Protein AF-A0A0F9KMV7-F1 (afdb_monomer)

Secondary structure (DSSP, 8-state):
---HHHHHHHHHHHHHHHS---PPPP-----SSGGGT--GGGHHHHHHHHHHH--PPPTTS----S-PPP---PPP-----SS-----PPP----------

Structure (mmCIF, N/CA/C/O backbone):
data_AF-A0A0F9KMV7-F1
#
_entry.id   AF-A0A0F9KMV7-F1
#
loop_
_atom_site.group_PDB
_atom_site.id
_atom_site.type_symbol
_atom_site.label_atom_id
_atom_site.label_alt_id
_atom_site.label_comp_id
_atom_site.label_asym_id
_atom_site.label_entity_id
_atom_site.label_seq_id
_atom_site.pdbx_PDB_ins_code
_atom_site.Cartn_x
_atom_site.Cartn_y
_atom_site.Cartn_z
_atom_site.occupancy
_atom_site.B_iso_or_equiv
_atom_site.auth_seq_id
_atom_site.auth_comp_id
_atom_site.auth_asym_id
_atom_site.auth_atom_id
_atom_site.pdbx_PDB_model_num
ATOM 1 N N . MET A 1 1 ? 52.575 -0.562 -34.159 1.00 57.59 1 MET A N 1
ATOM 2 C CA . MET A 1 1 ? 52.480 0.267 -32.935 1.00 57.59 1 MET A CA 1
ATOM 3 C C . MET A 1 1 ? 51.111 0.937 -32.919 1.00 57.59 1 MET A C 1
ATOM 5 O O . MET A 1 1 ? 50.896 1.899 -33.649 1.00 57.59 1 MET A O 1
ATOM 9 N N . PHE A 1 2 ? 50.143 0.383 -32.187 1.00 58.94 2 PHE A N 1
ATOM 10 C CA . PHE A 1 2 ? 48.825 1.010 -32.058 1.00 58.94 2 PHE A CA 1
ATOM 11 C C . PHE A 1 2 ? 48.947 2.210 -31.110 1.00 58.94 2 PHE A C 1
ATOM 13 O O . PHE A 1 2 ? 49.395 2.069 -29.979 1.00 58.94 2 PHE A O 1
ATOM 20 N N . SER A 1 3 ? 48.631 3.410 -31.601 1.00 71.56 3 SER A N 1
ATOM 21 C CA . SER A 1 3 ? 48.737 4.645 -30.817 1.00 71.56 3 SER A CA 1
ATOM 22 C C . SER A 1 3 ? 47.696 4.649 -29.694 1.00 71.56 3 SER A C 1
ATOM 24 O O . SER A 1 3 ? 46.526 4.362 -29.950 1.00 71.56 3 SER A O 1
ATOM 26 N N . ALA A 1 4 ? 48.095 5.022 -28.473 1.00 69.81 4 ALA A N 1
ATOM 27 C CA . ALA A 1 4 ? 47.230 5.072 -27.286 1.00 69.81 4 ALA A CA 1
ATOM 28 C C . ALA A 1 4 ? 45.937 5.886 -27.502 1.00 69.81 4 ALA A C 1
ATOM 30 O O . ALA A 1 4 ? 44.892 5.567 -26.942 1.00 69.81 4 ALA A O 1
ATOM 31 N N . ARG A 1 5 ? 45.972 6.882 -28.399 1.00 75.00 5 ARG A N 1
ATOM 32 C CA . ARG A 1 5 ? 44.803 7.689 -28.789 1.00 75.00 5 ARG A CA 1
ATOM 33 C C . ARG A 1 5 ? 43.722 6.881 -29.518 1.00 75.00 5 ARG A C 1
ATOM 35 O O . ARG A 1 5 ? 42.541 7.155 -29.350 1.00 75.00 5 ARG A O 1
ATOM 42 N N . ARG A 1 6 ? 44.117 5.873 -30.304 1.00 74.94 6 ARG A N 1
ATOM 43 C CA . ARG A 1 6 ? 43.185 4.971 -31.005 1.00 74.94 6 ARG A CA 1
ATOM 44 C C . ARG A 1 6 ? 42.563 3.956 -30.046 1.00 74.94 6 ARG A C 1
ATOM 46 O O . ARG A 1 6 ? 41.389 3.640 -30.185 1.00 74.94 6 ARG A O 1
ATOM 53 N N . PHE A 1 7 ? 43.328 3.503 -29.052 1.00 75.75 7 PHE A N 1
ATOM 54 C CA . PHE A 1 7 ? 42.827 2.617 -27.999 1.00 75.75 7 PHE A CA 1
ATOM 55 C C . PHE A 1 7 ? 41.808 3.316 -27.096 1.00 75.75 7 PHE A C 1
ATOM 57 O O . PHE A 1 7 ? 40.751 2.754 -26.831 1.00 75.75 7 PHE A O 1
ATOM 64 N N . LEU A 1 8 ? 42.077 4.562 -26.693 1.00 82.50 8 LEU A N 1
ATOM 65 C CA . LEU A 1 8 ? 41.141 5.335 -25.875 1.00 82.50 8 LEU A CA 1
ATOM 66 C C . LEU A 1 8 ? 39.809 5.577 -26.604 1.00 82.50 8 LEU A C 1
ATOM 68 O O . LEU A 1 8 ? 38.753 5.376 -26.016 1.00 82.50 8 LEU A O 1
ATOM 72 N N . GLY A 1 9 ? 39.854 5.914 -27.899 1.00 83.31 9 GLY A N 1
ATOM 73 C CA . GLY A 1 9 ? 38.643 6.100 -28.707 1.00 83.31 9 GLY A CA 1
ATOM 74 C C . GLY A 1 9 ? 37.781 4.836 -28.826 1.00 83.31 9 GLY A C 1
ATOM 75 O O . GLY A 1 9 ? 36.558 4.921 -28.742 1.00 83.31 9 GLY A O 1
ATOM 76 N N . LEU A 1 10 ? 38.406 3.660 -28.958 1.00 84.44 10 LEU A N 1
ATOM 77 C CA . LEU A 1 10 ? 37.687 2.380 -28.999 1.00 84.44 10 LEU A CA 1
ATOM 78 C C . LEU A 1 10 ? 37.042 2.033 -27.652 1.00 84.44 10 LEU A C 1
ATOM 80 O O . LEU A 1 10 ? 35.913 1.549 -27.630 1.00 84.44 10 LEU A O 1
ATOM 84 N N . ILE A 1 11 ? 37.717 2.324 -26.538 1.00 86.44 11 ILE A N 1
ATOM 85 C CA . ILE A 1 11 ? 37.171 2.101 -25.192 1.00 86.44 11 ILE A CA 1
ATOM 86 C C . ILE A 1 11 ? 35.959 3.009 -24.947 1.00 86.44 11 ILE A C 1
ATOM 88 O O . ILE A 1 11 ? 34.928 2.539 -24.472 1.00 86.44 11 ILE A O 1
ATOM 92 N N . THR A 1 12 ? 36.032 4.289 -25.323 1.00 84.19 12 THR A N 1
ATOM 93 C CA . THR A 1 12 ? 34.899 5.216 -25.179 1.00 84.19 12 THR A CA 1
ATOM 94 C C . THR A 1 12 ? 33.704 4.805 -26.042 1.00 84.19 12 THR A C 1
ATOM 96 O O . THR A 1 12 ? 32.570 4.854 -25.570 1.00 84.19 12 THR A O 1
ATOM 99 N N . ALA A 1 13 ? 33.938 4.350 -27.277 1.00 82.00 13 ALA A N 1
ATOM 100 C CA . ALA A 1 13 ? 32.873 3.869 -28.158 1.00 82.00 13 ALA A CA 1
ATOM 101 C C . ALA A 1 13 ? 32.205 2.584 -27.630 1.00 82.00 13 ALA A C 1
ATOM 103 O O . ALA A 1 13 ? 30.980 2.460 -27.690 1.00 82.00 13 ALA A O 1
ATOM 104 N N . ALA A 1 14 ? 32.991 1.660 -27.067 1.00 84.19 14 ALA A N 1
ATOM 105 C CA . ALA A 1 14 ? 32.480 0.447 -26.429 1.00 84.19 14 ALA A CA 1
ATOM 106 C C . ALA A 1 14 ? 31.650 0.760 -25.170 1.00 84.19 14 ALA A C 1
ATOM 108 O O . ALA A 1 14 ? 30.597 0.166 -24.952 1.00 84.19 14 ALA A O 1
ATOM 109 N N . LEU A 1 15 ? 32.076 1.740 -24.368 1.00 83.19 15 LEU A N 1
ATOM 110 C CA . LEU A 1 15 ? 31.329 2.174 -23.186 1.00 83.19 15 LEU A CA 1
ATOM 111 C C . LEU A 1 15 ? 29.998 2.843 -23.563 1.00 83.19 15 LEU A C 1
ATOM 113 O O . LEU A 1 15 ? 28.975 2.534 -22.956 1.00 83.19 15 LEU A O 1
ATOM 117 N N . LEU A 1 16 ? 29.973 3.685 -24.603 1.00 80.06 16 LEU A N 1
ATOM 118 C CA . LEU A 1 16 ? 28.739 4.332 -25.074 1.00 80.06 16 LEU A CA 1
ATOM 119 C C . LEU A 1 16 ? 27.714 3.340 -25.640 1.00 80.06 16 LEU A C 1
ATOM 121 O O . LEU A 1 16 ? 26.517 3.552 -25.484 1.00 80.06 16 LEU A O 1
ATOM 125 N N . THR A 1 17 ? 28.168 2.258 -26.273 1.00 77.75 17 THR A N 1
ATOM 126 C CA . THR A 1 17 ? 27.281 1.202 -26.797 1.00 77.75 17 THR A CA 1
ATOM 127 C C . THR A 1 17 ? 26.829 0.207 -25.727 1.00 77.75 17 THR A C 1
ATOM 129 O O . THR A 1 17 ? 25.826 -0.472 -25.922 1.00 77.75 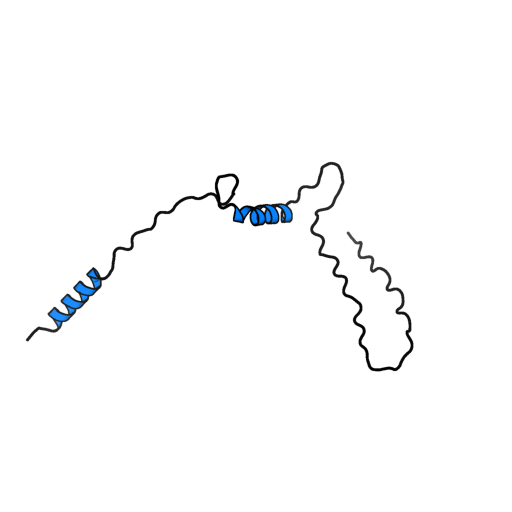17 THR A O 1
ATOM 132 N N . SER A 1 18 ? 27.517 0.146 -24.581 1.00 75.81 18 SER A N 1
ATOM 133 C CA . SER A 1 18 ? 27.116 -0.675 -23.428 1.00 75.81 18 SER A CA 1
ATOM 134 C C . SER A 1 18 ? 26.025 -0.046 -22.554 1.00 75.81 18 SER A C 1
ATOM 136 O O . SER A 1 18 ? 25.434 -0.733 -21.721 1.00 75.81 18 SER A O 1
ATOM 138 N N . ALA A 1 19 ? 25.724 1.242 -22.749 1.00 69.56 19 ALA A N 1
ATOM 139 C CA . ALA A 1 19 ? 24.585 1.897 -22.120 1.00 69.56 19 ALA A CA 1
ATOM 140 C C . ALA A 1 19 ? 23.292 1.399 -22.787 1.00 69.56 19 ALA A C 1
ATOM 142 O O . ALA A 1 19 ? 22.812 1.974 -23.763 1.00 69.56 19 ALA A O 1
ATOM 143 N N . GLY A 1 20 ? 22.768 0.271 -22.300 1.00 72.88 20 GLY A N 1
ATOM 144 C CA . GLY A 1 20 ? 21.503 -0.297 -22.759 1.00 72.88 20 GLY A CA 1
ATOM 145 C C . GLY A 1 20 ? 20.364 0.722 -22.677 1.00 72.88 20 GLY A C 1
ATOM 146 O O . GLY A 1 20 ? 20.349 1.586 -21.800 1.00 72.88 20 GLY A O 1
ATOM 147 N N . ALA A 1 21 ? 19.412 0.628 -23.606 1.00 74.06 21 ALA A N 1
ATOM 148 C CA . ALA A 1 21 ? 18.253 1.509 -23.628 1.00 74.06 21 ALA A CA 1
ATOM 149 C C . ALA A 1 21 ? 17.473 1.373 -22.312 1.00 74.06 21 ALA A C 1
ATOM 151 O O . ALA A 1 21 ? 16.936 0.309 -22.008 1.00 74.06 21 ALA A O 1
ATOM 152 N N . ALA A 1 22 ? 17.405 2.454 -21.534 1.00 76.38 22 ALA A N 1
ATOM 153 C CA . ALA A 1 22 ? 16.497 2.545 -20.401 1.00 76.38 22 ALA A CA 1
ATOM 154 C C . ALA A 1 22 ? 15.069 2.644 -20.952 1.00 76.38 22 ALA A C 1
ATOM 156 O O . ALA A 1 22 ? 14.596 3.722 -21.311 1.00 76.38 22 ALA A O 1
ATOM 157 N N . THR A 1 23 ? 14.404 1.501 -21.095 1.00 82.19 23 THR A N 1
ATOM 158 C CA . THR A 1 23 ? 13.000 1.446 -21.499 1.00 82.19 23 THR A CA 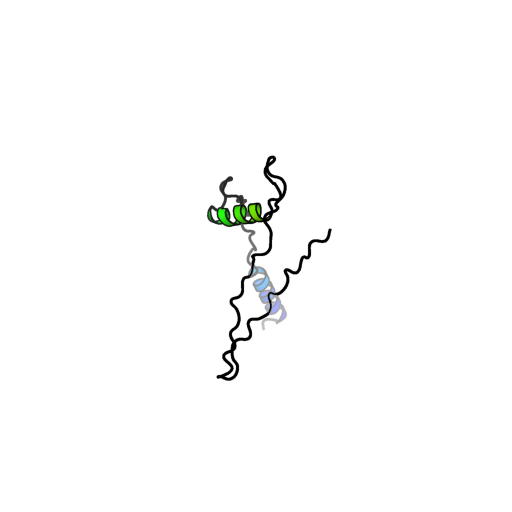1
ATOM 159 C C . THR A 1 23 ? 12.130 1.769 -20.293 1.00 82.19 23 THR A C 1
ATOM 161 O O . THR A 1 23 ? 12.258 1.126 -19.250 1.00 82.19 23 THR A O 1
ATOM 164 N N . ALA A 1 24 ? 11.239 2.748 -20.421 1.00 83.44 24 ALA A N 1
ATOM 165 C CA . ALA A 1 24 ? 10.207 2.974 -19.419 1.00 83.44 24 ALA A CA 1
ATOM 166 C C . ALA A 1 24 ? 9.261 1.763 -19.379 1.00 83.44 24 ALA A C 1
ATOM 168 O O . ALA A 1 24 ? 8.863 1.262 -20.429 1.00 83.44 24 ALA A O 1
ATOM 169 N N . GLY A 1 25 ? 8.934 1.282 -18.180 1.00 87.38 25 GLY A N 1
ATOM 170 C CA . GLY A 1 25 ? 7.863 0.302 -18.004 1.00 87.38 25 GLY A CA 1
ATOM 171 C C . GLY A 1 25 ? 6.490 0.958 -18.143 1.00 87.38 25 GLY A C 1
ATOM 172 O O . GLY A 1 25 ? 6.357 2.171 -17.965 1.00 87.38 25 GLY A O 1
ATOM 173 N N . ASP A 1 26 ? 5.469 0.154 -18.431 1.00 91.94 26 ASP A N 1
ATOM 174 C CA . ASP A 1 26 ? 4.097 0.646 -18.527 1.00 91.94 26 ASP A CA 1
ATOM 175 C C . ASP A 1 26 ? 3.574 1.067 -17.151 1.00 91.94 26 ASP A C 1
ATOM 177 O O . ASP A 1 26 ? 3.610 0.303 -16.182 1.00 91.94 26 ASP A O 1
ATOM 181 N N . LEU A 1 27 ? 3.040 2.286 -17.068 1.00 92.38 27 LEU A N 1
ATOM 182 C CA . LEU A 1 27 ? 2.288 2.722 -15.901 1.00 92.38 27 LEU A CA 1
ATOM 183 C C . LEU A 1 27 ? 0.833 2.273 -16.052 1.00 92.38 27 LEU A C 1
ATOM 185 O O . LEU A 1 27 ? 0.037 2.916 -16.736 1.00 92.38 27 LEU A O 1
ATOM 189 N N . ILE A 1 28 ? 0.488 1.168 -15.398 1.00 92.62 28 ILE A N 1
ATOM 190 C CA . ILE A 1 28 ? -0.879 0.645 -15.369 1.00 92.62 28 ILE A CA 1
ATOM 191 C C . ILE A 1 28 ? -1.617 1.265 -14.182 1.00 92.62 28 ILE A C 1
ATOM 193 O O . ILE A 1 28 ? -1.201 1.123 -13.032 1.00 92.62 28 ILE A O 1
ATOM 197 N N . TYR A 1 29 ? -2.732 1.945 -14.452 1.00 92.06 29 TYR A N 1
ATOM 198 C CA . TYR A 1 29 ? -3.612 2.431 -13.395 1.00 92.06 29 TYR A CA 1
ATOM 199 C C . TYR A 1 29 ? -4.446 1.282 -12.829 1.00 92.06 29 TYR A C 1
ATOM 201 O O . TYR A 1 29 ? -5.214 0.647 -13.550 1.00 92.06 29 TYR A O 1
ATOM 209 N N . GLN A 1 30 ? -4.334 1.073 -11.521 1.00 94.12 30 GLN A N 1
ATOM 210 C CA . GLN A 1 30 ? -5.174 0.156 -10.765 1.00 94.12 30 GLN A CA 1
ATOM 211 C C . GLN A 1 30 ? -5.782 0.919 -9.580 1.00 94.12 30 GLN A C 1
ATOM 213 O O . GLN A 1 30 ? -5.030 1.457 -8.761 1.00 94.12 30 GLN A O 1
ATOM 218 N N . PRO A 1 31 ? -7.120 0.983 -9.452 1.00 95.81 31 PRO A N 1
ATOM 219 C CA . PRO A 1 31 ? -7.754 1.571 -8.282 1.00 95.81 31 PRO A CA 1
ATOM 220 C C . PRO A 1 31 ? -7.291 0.892 -6.991 1.00 95.81 31 PRO A C 1
ATOM 222 O O . PRO A 1 31 ? -7.208 -0.331 -6.916 1.00 95.81 31 PRO A O 1
ATOM 225 N N . ILE A 1 32 ? -7.034 1.682 -5.949 1.00 95.81 32 ILE A N 1
ATOM 226 C CA . ILE A 1 32 ? -6.669 1.145 -4.628 1.00 95.81 32 ILE A CA 1
ATOM 227 C C . ILE A 1 32 ? -7.868 0.537 -3.895 1.00 95.81 32 ILE A C 1
ATOM 229 O O . ILE A 1 32 ? -7.705 -0.348 -3.060 1.00 95.81 32 ILE A O 1
ATOM 233 N N . ASN A 1 33 ? -9.072 1.029 -4.195 1.00 94.69 33 ASN A N 1
ATOM 234 C CA . ASN A 1 33 ? -10.296 0.618 -3.531 1.00 94.69 33 ASN A CA 1
ATOM 235 C C . ASN A 1 33 ? -10.842 -0.657 -4.210 1.00 94.69 33 ASN A C 1
ATOM 237 O O . ASN A 1 33 ? -11.128 -0.623 -5.414 1.00 94.69 33 ASN A O 1
ATOM 241 N N . PRO A 1 34 ? -11.029 -1.759 -3.456 1.00 95.06 34 PRO A N 1
ATOM 242 C CA . PRO A 1 34 ? -11.570 -3.015 -3.978 1.00 95.06 34 PRO A CA 1
ATOM 243 C C . PRO A 1 34 ? -12.908 -2.863 -4.714 1.00 95.06 34 PRO A C 1
ATOM 245 O O . PRO A 1 34 ? -13.151 -3.563 -5.693 1.00 95.06 34 PRO A O 1
ATOM 248 N N . GLY A 1 35 ? -13.757 -1.916 -4.301 1.00 93.69 35 GLY A N 1
ATOM 249 C CA . GLY A 1 35 ? -15.064 -1.665 -4.917 1.00 93.69 35 GLY A CA 1
ATOM 250 C C . GLY A 1 35 ? -14.998 -1.189 -6.373 1.00 93.69 35 GLY A C 1
ATOM 251 O O .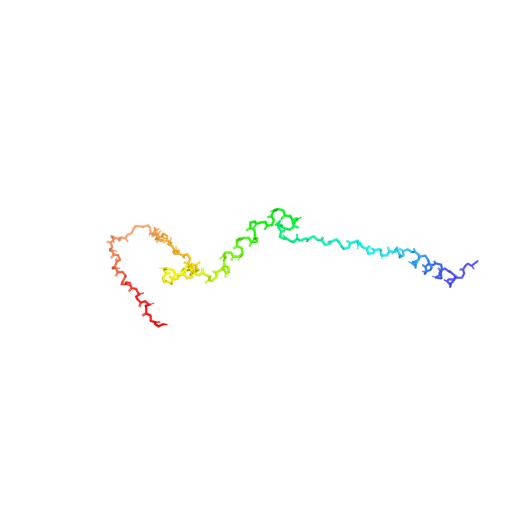 GLY A 1 35 ? -15.980 -1.317 -7.096 1.00 93.69 35 GLY A O 1
ATOM 252 N N . PHE A 1 36 ? -13.840 -0.694 -6.824 1.00 95.62 36 PHE A N 1
ATOM 253 C CA . PHE A 1 36 ? -13.592 -0.310 -8.219 1.00 95.62 36 PHE A CA 1
ATOM 254 C C . PHE A 1 36 ? -12.694 -1.316 -8.959 1.00 95.62 36 PHE A C 1
ATOM 256 O O . PHE A 1 36 ? -12.113 -0.983 -9.989 1.00 95.62 36 PHE A O 1
ATOM 263 N N . GLY A 1 37 ? -12.556 -2.540 -8.438 1.00 92.94 37 GLY A N 1
ATOM 264 C CA . GLY A 1 37 ? -11.729 -3.595 -9.032 1.00 92.94 37 GLY A CA 1
ATOM 265 C C . GLY A 1 37 ? -10.272 -3.601 -8.565 1.00 92.94 37 GLY A C 1
ATOM 266 O O . GLY A 1 37 ? -9.436 -4.214 -9.218 1.00 92.94 37 GLY A O 1
ATOM 267 N N . GLY A 1 38 ? -9.951 -2.909 -7.466 1.00 94.50 38 GLY A N 1
ATOM 268 C CA . GLY A 1 38 ? -8.634 -2.935 -6.822 1.00 94.50 38 GLY A CA 1
ATOM 269 C C . GLY A 1 38 ? -8.302 -4.235 -6.083 1.00 94.50 38 GLY A C 1
ATOM 270 O O . GLY A 1 38 ? -9.105 -5.163 -6.006 1.00 94.50 38 GLY A O 1
ATOM 271 N N . PHE A 1 39 ? -7.112 -4.287 -5.481 1.00 95.00 39 PHE A N 1
ATOM 272 C CA . PHE A 1 39 ? -6.669 -5.429 -4.671 1.00 95.00 39 PHE A CA 1
ATOM 273 C C . PHE A 1 39 ? -7.581 -5.649 -3.458 1.00 95.00 39 PHE A C 1
ATOM 275 O O . PHE A 1 39 ? -7.706 -4.762 -2.617 1.00 95.00 39 PHE A O 1
ATOM 282 N N . SER A 1 40 ? -8.182 -6.838 -3.336 1.00 94.81 40 SER A N 1
ATOM 283 C CA . SER A 1 40 ? -9.137 -7.155 -2.259 1.00 94.81 40 SER A CA 1
ATOM 284 C C . SER A 1 40 ? -8.522 -7.105 -0.856 1.00 94.81 40 SER A C 1
ATOM 286 O O . SER A 1 40 ? -9.198 -6.696 0.086 1.00 94.81 40 SER A O 1
ATOM 288 N N . ASP A 1 41 ? -7.231 -7.414 -0.722 1.00 96.75 41 ASP A N 1
ATOM 289 C CA . ASP A 1 41 ? -6.516 -7.402 0.564 1.00 96.75 41 ASP A CA 1
ATOM 290 C C . ASP A 1 41 ? -6.443 -6.006 1.200 1.00 96.75 41 ASP A C 1
ATOM 292 O O . ASP A 1 41 ? -6.346 -5.873 2.420 1.00 96.75 41 ASP A O 1
ATOM 296 N N . ASN A 1 42 ? -6.573 -4.945 0.397 1.00 95.00 42 ASN A N 1
ATOM 297 C CA . ASN A 1 42 ? -6.604 -3.577 0.907 1.00 95.00 42 ASN A CA 1
ATOM 298 C C . ASN A 1 42 ? -7.897 -3.255 1.682 1.00 95.00 42 ASN A C 1
ATOM 300 O O . ASN A 1 42 ? -7.934 -2.263 2.410 1.00 95.00 42 ASN A O 1
ATOM 304 N N . PHE A 1 43 ? -8.953 -4.072 1.581 1.00 95.31 43 PHE A N 1
ATOM 305 C CA . PHE A 1 43 ? -10.262 -3.769 2.170 1.00 95.31 43 PHE A CA 1
ATOM 306 C C . PHE A 1 43 ? -10.200 -3.465 3.675 1.00 95.31 43 PHE A 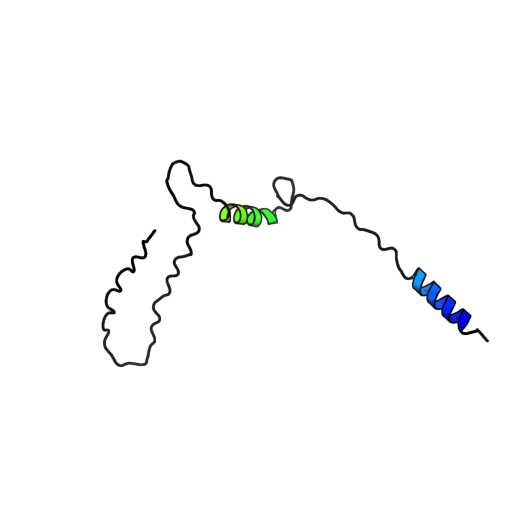C 1
ATOM 308 O O . PHE A 1 43 ? -10.707 -2.433 4.118 1.00 95.31 43 PHE A O 1
ATOM 315 N N . GLY A 1 44 ? -9.544 -4.328 4.458 1.00 95.38 44 GLY A N 1
ATOM 316 C CA . GLY A 1 44 ? -9.472 -4.169 5.913 1.00 95.38 44 GLY A CA 1
ATOM 317 C C . GLY A 1 44 ? -8.757 -2.882 6.337 1.00 95.38 44 GLY A C 1
ATOM 318 O O . GLY A 1 44 ? -9.215 -2.189 7.243 1.00 95.38 44 GLY A O 1
ATOM 319 N N . TYR A 1 45 ? -7.680 -2.520 5.635 1.00 95.94 45 TYR A N 1
ATOM 320 C CA . TYR A 1 45 ? -6.937 -1.285 5.887 1.00 95.94 45 TYR A CA 1
ATOM 321 C C . TYR A 1 45 ? -7.768 -0.034 5.567 1.00 95.94 45 TYR A C 1
ATOM 323 O O . TYR A 1 45 ? -7.842 0.886 6.387 1.00 95.94 45 TYR A O 1
ATOM 331 N N . LEU A 1 46 ? -8.432 -0.001 4.404 1.00 95.31 46 LEU A N 1
ATOM 332 C CA . LEU A 1 46 ? -9.259 1.147 4.018 1.00 95.31 46 LEU A CA 1
ATOM 333 C C . LEU A 1 46 ? -10.443 1.355 4.974 1.00 95.31 46 LEU A C 1
ATOM 335 O O . LEU A 1 46 ? -10.719 2.488 5.357 1.00 95.31 46 LEU A O 1
ATOM 339 N N . ILE A 1 47 ? -11.130 0.286 5.388 1.00 95.00 47 ILE A N 1
ATOM 340 C CA . ILE A 1 47 ? -12.266 0.414 6.313 1.00 95.00 47 ILE A CA 1
ATOM 341 C C . ILE A 1 47 ? -11.803 0.772 7.727 1.00 95.00 47 ILE A C 1
ATOM 343 O O . ILE A 1 47 ? -12.398 1.651 8.349 1.00 95.00 47 ILE A O 1
ATOM 347 N N . GLY A 1 48 ? -10.727 0.159 8.227 1.00 95.00 48 GLY A N 1
ATOM 348 C CA . GLY A 1 48 ? -10.205 0.472 9.560 1.00 95.00 48 GLY A CA 1
ATOM 349 C C . GLY A 1 48 ? -9.753 1.931 9.687 1.00 95.00 48 GLY A C 1
ATOM 350 O O . GLY A 1 48 ? -10.087 2.603 10.661 1.00 95.00 48 GLY A O 1
ATOM 351 N N . THR A 1 49 ? -9.058 2.458 8.675 1.00 95.19 49 THR A N 1
ATOM 352 C CA . THR A 1 49 ? -8.652 3.876 8.648 1.00 95.19 49 THR A CA 1
ATOM 353 C C . THR A 1 49 ? -9.849 4.821 8.549 1.00 95.19 49 THR A C 1
ATOM 355 O O . THR A 1 49 ? -9.892 5.813 9.278 1.00 95.19 49 THR A O 1
ATOM 358 N N . ALA A 1 50 ? -10.852 4.491 7.727 1.00 94.00 50 ALA A N 1
ATOM 359 C CA . ALA A 1 50 ? -12.083 5.271 7.629 1.00 94.00 50 ALA A CA 1
ATOM 360 C C . ALA A 1 50 ? -12.848 5.327 8.963 1.00 94.00 50 ALA A C 1
ATOM 362 O O . ALA A 1 50 ? -13.348 6.385 9.335 1.00 94.00 50 ALA A O 1
ATOM 363 N N . GLN A 1 51 ? -12.906 4.219 9.708 1.00 93.25 51 GLN A N 1
ATOM 364 C CA . GLN A 1 51 ? -13.569 4.163 11.014 1.00 93.25 51 GLN A CA 1
ATOM 365 C C . GLN A 1 51 ? -12.850 4.997 12.077 1.00 93.25 51 GLN A C 1
ATOM 367 O O . GLN A 1 51 ? -13.510 5.739 12.797 1.00 93.25 51 GLN A O 1
ATOM 372 N N . ILE A 1 52 ? -11.516 4.926 12.148 1.00 92.25 52 ILE A N 1
ATOM 373 C CA . ILE A 1 52 ? -10.715 5.722 13.099 1.00 92.25 52 ILE A CA 1
ATOM 374 C C . ILE A 1 52 ? -10.912 7.224 12.866 1.00 92.25 52 ILE A C 1
ATOM 376 O O . ILE A 1 52 ? -10.950 8.010 13.810 1.00 92.25 52 ILE A O 1
ATOM 380 N N . GLN A 1 53 ? -11.026 7.632 11.604 1.00 91.25 53 GLN A N 1
ATOM 381 C CA . GLN A 1 53 ? -11.196 9.035 11.238 1.00 91.25 53 GLN A CA 1
ATOM 382 C C . GLN A 1 53 ? -12.651 9.503 11.304 1.00 91.25 53 GLN A C 1
ATOM 384 O O . GLN A 1 53 ? -12.895 10.710 11.298 1.00 91.25 53 GLN A O 1
ATOM 389 N N . ASN A 1 54 ? -13.618 8.588 11.378 1.00 89.50 54 ASN A N 1
ATOM 390 C CA . ASN A 1 54 ? -15.028 8.934 11.343 1.00 89.50 54 ASN A CA 1
ATOM 391 C C . ASN A 1 54 ? -15.426 9.789 12.558 1.00 89.50 54 ASN A C 1
ATOM 393 O O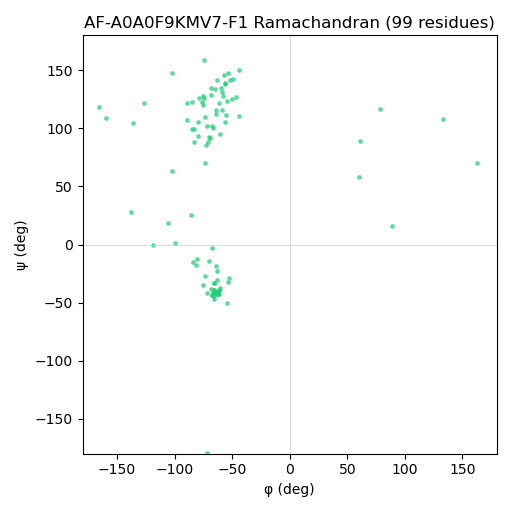 . ASN A 1 54 ? -15.406 9.322 13.692 1.00 89.50 54 ASN A O 1
ATOM 397 N N . GLN A 1 55 ? -15.832 11.035 12.301 1.00 89.38 55 GLN A N 1
ATOM 398 C CA . GLN A 1 55 ? -16.344 11.960 13.320 1.00 89.38 55 GLN A CA 1
ATOM 399 C C . GLN A 1 55 ? -17.878 12.033 13.343 1.00 89.38 55 GLN A C 1
ATOM 401 O O . GLN A 1 55 ? -18.444 12.803 14.118 1.00 89.38 55 GLN A O 1
ATOM 406 N N . HIS A 1 56 ? -18.570 11.271 12.489 1.00 87.56 56 HIS A N 1
ATOM 407 C CA . HIS A 1 56 ? -20.028 11.265 12.485 1.00 87.56 56 HIS A CA 1
ATOM 408 C C . HIS A 1 56 ? -20.579 10.495 13.683 1.00 87.56 56 HIS A C 1
ATOM 410 O O . HIS A 1 56 ? -20.274 9.318 13.878 1.00 87.56 56 HIS A O 1
ATOM 416 N N . LEU A 1 57 ? -21.447 11.171 14.434 1.00 81.12 57 LEU A N 1
ATOM 417 C CA . LEU A 1 57 ? -22.278 10.594 15.483 1.00 81.12 57 LEU A CA 1
ATOM 418 C C . LEU A 1 57 ? -23.708 10.413 14.957 1.00 81.12 57 LEU A C 1
ATOM 420 O O . LEU A 1 57 ? -24.152 11.213 14.128 1.00 81.12 57 LEU A O 1
ATOM 424 N N . PRO A 1 58 ? -24.436 9.382 15.408 1.00 80.56 58 PRO A N 1
ATOM 425 C CA . PRO A 1 58 ? -25.843 9.222 15.064 1.00 80.56 58 PRO A CA 1
ATOM 426 C C . PRO A 1 58 ? -26.678 10.392 15.610 1.00 80.56 58 PRO A C 1
ATOM 428 O O . PRO A 1 58 ? -26.472 10.853 16.729 1.00 80.56 58 PRO A O 1
ATOM 431 N N . GLU A 1 59 ? -27.661 10.846 14.829 1.00 71.19 59 GLU A N 1
ATOM 432 C CA . GLU A 1 59 ? -28.445 12.072 15.079 1.00 71.19 59 GLU A CA 1
ATOM 433 C C . GLU A 1 59 ? -29.373 12.007 16.315 1.00 71.19 59 GLU A C 1
ATOM 435 O O . GLU A 1 59 ? -30.002 12.999 16.668 1.00 71.19 59 GLU A O 1
ATOM 4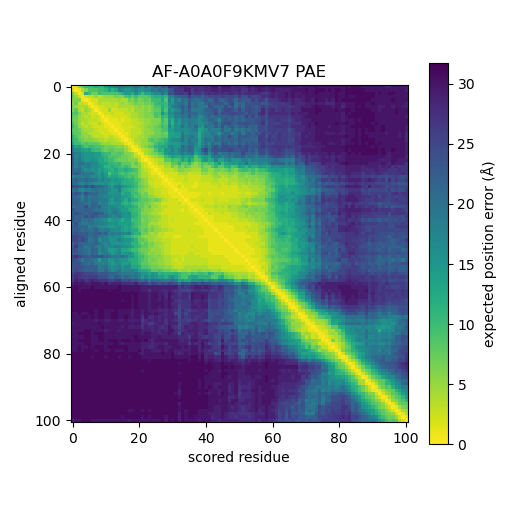40 N N . SER A 1 60 ? -29.442 10.864 17.013 1.00 70.62 60 SER A N 1
ATOM 441 C CA . SER A 1 60 ? -30.372 10.645 18.133 1.00 70.62 60 SER A CA 1
ATOM 442 C C . SER A 1 60 ? -29.727 10.346 19.490 1.00 70.62 60 SER A C 1
ATOM 444 O O . SER A 1 60 ? -30.462 10.196 20.465 1.00 70.62 60 SER A O 1
ATOM 446 N N . GLU A 1 61 ? -28.404 10.285 19.613 1.00 60.62 61 GLU A N 1
ATOM 447 C CA . GLU A 1 61 ? -27.766 10.109 20.923 1.00 60.62 61 GLU A CA 1
ATOM 448 C C . GLU A 1 61 ? -26.578 11.057 21.026 1.00 60.62 61 GLU A C 1
ATOM 450 O O . GLU A 1 61 ? -25.547 10.895 20.375 1.00 60.62 61 GLU A O 1
ATOM 455 N N . GLY A 1 62 ? -26.782 12.124 21.798 1.00 58.38 62 GLY A N 1
ATOM 456 C CA . GLY A 1 62 ? -25.803 13.175 21.991 1.00 58.38 62 GLY A CA 1
ATOM 457 C C . GLY A 1 62 ? -24.462 12.628 22.474 1.00 58.38 62 GLY A C 1
ATOM 458 O O . GLY A 1 62 ? -24.381 12.037 23.542 1.00 58.38 62 GLY A O 1
ATOM 459 N N . GLY A 1 63 ? -23.418 12.937 21.704 1.00 62.47 63 GLY A N 1
ATOM 460 C CA . GLY A 1 63 ? -22.037 13.026 22.168 1.00 62.47 63 GLY A CA 1
ATOM 461 C C . GLY A 1 63 ? -21.306 11.697 22.355 1.00 62.47 63 GLY A C 1
ATOM 462 O O . GLY A 1 63 ? -21.594 10.926 23.259 1.00 62.47 63 GLY A O 1
ATOM 463 N N . GLY A 1 64 ? -20.250 11.488 21.568 1.00 57.06 64 GLY A N 1
ATOM 464 C CA . GLY A 1 64 ? -19.271 10.449 21.873 1.00 57.06 64 GLY A CA 1
ATOM 465 C C . GLY A 1 64 ? -18.402 10.073 20.690 1.00 57.06 64 GLY A C 1
ATOM 466 O O . GLY A 1 64 ? -18.539 8.976 20.160 1.00 57.06 64 GLY A O 1
ATOM 467 N N . GLY A 1 65 ? -17.502 10.970 20.270 1.00 61.00 65 GLY A N 1
ATOM 468 C CA . GLY A 1 65 ? -16.383 10.589 19.410 1.00 61.00 65 GLY A CA 1
ATOM 469 C C . GLY A 1 65 ? -15.598 9.479 20.106 1.00 61.00 65 GLY A C 1
ATOM 470 O O . GLY A 1 65 ? -14.931 9.719 21.112 1.00 61.00 65 GLY A O 1
ATOM 471 N N . GLY A 1 66 ? -15.754 8.249 19.615 1.00 63.66 66 GLY A N 1
ATOM 472 C CA . GLY A 1 66 ? -15.175 7.030 20.172 1.00 63.66 66 GLY A CA 1
ATOM 473 C C . GLY A 1 66 ? -13.678 6.947 19.903 1.00 63.66 66 GLY A C 1
ATOM 474 O O . GLY A 1 66 ? -13.231 6.144 19.094 1.00 63.66 66 GLY A O 1
ATOM 475 N N . GLY A 1 67 ? -12.915 7.803 20.573 1.00 67.12 67 GLY A N 1
ATOM 476 C CA . GLY A 1 67 ? -11.454 7.826 20.559 1.00 67.12 67 GLY A CA 1
ATOM 477 C C . GLY A 1 67 ? -10.872 8.054 21.952 1.00 67.12 67 GLY A C 1
ATOM 478 O O . GLY A 1 67 ? -9.802 8.642 22.079 1.00 67.12 67 GLY A O 1
ATOM 479 N N . GLY A 1 68 ? -11.587 7.646 23.006 1.00 68.25 68 GLY A N 1
ATOM 480 C CA . GLY A 1 68 ? -11.019 7.612 24.350 1.00 68.25 68 GLY A CA 1
ATOM 481 C C . GLY A 1 68 ? -9.811 6.679 24.371 1.00 68.25 68 GLY A C 1
ATOM 482 O O . GLY A 1 68 ? -9.866 5.582 23.813 1.00 68.25 68 GLY A O 1
ATOM 483 N N . ALA A 1 69 ? -8.712 7.119 24.989 1.00 66.50 69 ALA A N 1
ATOM 484 C CA . ALA A 1 69 ? -7.584 6.238 25.263 1.00 66.50 69 ALA A CA 1
ATOM 485 C C . ALA A 1 69 ? -8.092 4.977 25.994 1.00 66.50 69 ALA A C 1
ATOM 487 O O . ALA A 1 69 ? -9.004 5.095 26.818 1.00 66.50 69 ALA A O 1
ATOM 488 N N . PRO A 1 70 ? -7.553 3.780 25.699 1.00 67.06 70 PRO A N 1
ATOM 489 C CA . PRO A 1 70 ? -7.957 2.575 26.411 1.00 67.06 70 PRO A CA 1
ATOM 490 C C . PRO A 1 70 ? -7.739 2.772 27.915 1.00 67.06 70 PRO A C 1
ATOM 492 O O . PRO A 1 70 ? -6.720 3.328 28.323 1.00 67.06 70 PRO A O 1
ATOM 495 N N . ASP A 1 71 ? -8.685 2.309 28.730 1.00 72.94 71 ASP A N 1
ATOM 496 C CA . ASP A 1 71 ? -8.507 2.249 30.178 1.00 72.94 71 ASP A CA 1
ATOM 497 C C . ASP A 1 71 ? -7.413 1.213 30.485 1.00 72.94 71 ASP A C 1
ATOM 499 O O . ASP A 1 71 ? -7.626 -0.000 30.385 1.00 72.94 71 ASP A O 1
ATOM 503 N N . ILE A 1 72 ? -6.191 1.686 30.749 1.00 76.38 72 ILE A N 1
ATOM 504 C CA . ILE A 1 72 ? -5.055 0.817 31.057 1.00 76.38 72 ILE A CA 1
ATOM 505 C C . ILE A 1 72 ? -5.107 0.463 32.544 1.00 76.38 72 ILE A C 1
ATOM 507 O O . ILE A 1 72 ? -4.491 1.115 33.387 1.00 76.38 72 ILE A O 1
ATOM 511 N N . ASN A 1 73 ? -5.827 -0.611 32.860 1.00 79.25 73 ASN A N 1
ATOM 512 C CA . ASN A 1 73 ? -5.836 -1.206 34.191 1.00 79.25 73 ASN A CA 1
ATOM 513 C C . ASN A 1 73 ? -4.581 -2.073 34.395 1.00 79.25 73 ASN A C 1
ATOM 515 O O . ASN A 1 73 ? -4.556 -3.251 34.024 1.00 79.25 73 ASN A O 1
ATOM 519 N N . PHE A 1 74 ? -3.523 -1.498 34.972 1.00 79.62 74 PHE A N 1
ATOM 520 C CA . PHE A 1 74 ? -2.369 -2.284 35.405 1.00 79.62 74 PHE A CA 1
ATOM 521 C C . PHE A 1 74 ? -2.709 -3.038 36.696 1.00 79.62 74 PHE A C 1
ATOM 523 O O . PHE A 1 74 ? -3.138 -2.408 37.666 1.00 79.62 74 PHE A O 1
ATOM 530 N N . PRO A 1 75 ? -2.491 -4.365 36.758 1.00 81.75 75 PRO A N 1
ATOM 531 C CA . PRO A 1 75 ? -2.610 -5.080 38.019 1.00 81.75 75 PRO A CA 1
ATOM 532 C C . PRO A 1 75 ? -1.654 -4.461 39.053 1.00 81.75 75 PRO A C 1
ATOM 534 O O . PRO A 1 75 ? -0.561 -4.014 38.689 1.00 81.75 75 PRO A O 1
ATOM 537 N N . PRO A 1 76 ? -2.035 -4.431 40.342 1.00 76.62 76 PRO A N 1
ATOM 538 C CA . PRO A 1 76 ? -1.182 -3.879 41.383 1.00 76.62 76 PRO A CA 1
ATOM 539 C C . PRO A 1 76 ? 0.158 -4.620 41.406 1.00 76.62 76 PRO A C 1
ATOM 541 O O . PRO A 1 76 ? 0.201 -5.849 41.489 1.00 76.62 76 PRO A O 1
ATOM 544 N N . ILE A 1 77 ? 1.260 -3.867 41.343 1.00 76.00 77 ILE A N 1
ATOM 545 C CA . ILE A 1 77 ? 2.602 -4.429 41.501 1.00 76.00 77 ILE A CA 1
ATOM 546 C C . ILE A 1 77 ? 2.759 -4.804 42.974 1.00 76.00 77 ILE A C 1
ATOM 548 O O . ILE A 1 77 ? 2.984 -3.948 43.829 1.00 76.00 77 ILE A O 1
ATOM 552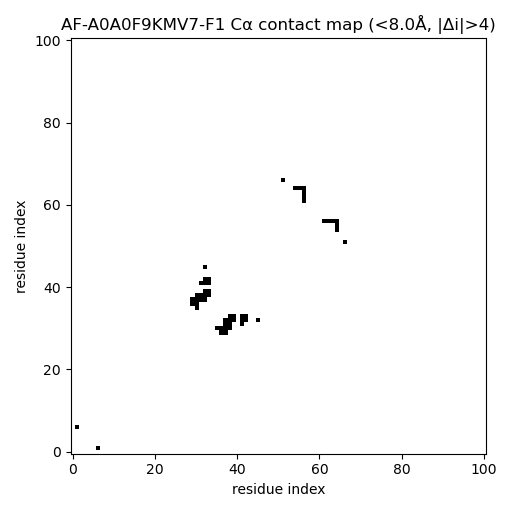 N N . VAL A 1 78 ? 2.629 -6.093 43.279 1.00 66.69 78 VAL A N 1
ATOM 553 C CA . VAL A 1 78 ? 3.034 -6.639 44.574 1.00 66.69 78 VAL A CA 1
ATOM 554 C C . VAL A 1 78 ? 4.549 -6.826 44.554 1.00 66.69 78 VAL A C 1
ATOM 556 O O . VAL A 1 78 ? 5.072 -7.717 43.891 1.00 66.69 78 VAL A O 1
ATOM 559 N N . ILE A 1 79 ? 5.275 -5.947 45.245 1.00 70.19 79 ILE A N 1
ATOM 560 C CA . ILE A 1 79 ? 6.697 -6.168 45.509 1.00 70.19 79 ILE A CA 1
ATOM 561 C C . ILE A 1 79 ? 6.761 -7.076 46.733 1.00 70.19 79 ILE A C 1
ATOM 563 O O . ILE A 1 79 ? 6.585 -6.616 47.862 1.00 70.19 79 ILE A O 1
ATOM 567 N N . ASP A 1 80 ? 6.966 -8.372 46.510 1.00 70.56 80 ASP A N 1
ATOM 568 C CA . ASP A 1 80 ? 7.294 -9.292 47.596 1.00 70.56 80 ASP A CA 1
ATOM 569 C C . ASP A 1 80 ? 8.703 -8.962 48.109 1.00 70.56 80 ASP A C 1
ATOM 571 O O . ASP A 1 80 ? 9.713 -9.413 47.572 1.00 70.56 80 ASP A O 1
ATOM 575 N N . LEU A 1 81 ? 8.762 -8.100 49.125 1.00 69.62 81 LEU A N 1
ATOM 576 C CA . LEU A 1 81 ? 9.990 -7.709 49.818 1.00 69.62 81 LEU A CA 1
ATOM 577 C C . LEU A 1 81 ? 10.367 -8.682 50.943 1.00 69.62 81 LEU A C 1
ATOM 579 O O . LEU A 1 81 ? 11.050 -8.279 51.882 1.00 69.62 81 LEU A O 1
ATOM 583 N N . GLY A 1 82 ? 9.945 -9.949 50.875 1.00 60.31 82 GLY A N 1
ATOM 584 C CA . GLY A 1 82 ? 10.433 -10.974 51.794 1.00 60.31 82 GLY A CA 1
ATOM 585 C C . GLY A 1 82 ? 10.119 -10.650 53.255 1.00 60.31 82 GLY A C 1
ATOM 586 O O . GLY A 1 82 ? 11.021 -10.553 54.079 1.00 60.31 82 GLY A O 1
ATOM 587 N N . GLY A 1 83 ? 8.828 -10.490 53.555 1.00 62.69 83 GLY A N 1
ATOM 588 C CA . GLY A 1 83 ? 8.253 -10.670 54.889 1.00 62.69 83 GLY A CA 1
ATOM 589 C C . GLY A 1 83 ? 8.764 -9.767 56.017 1.00 62.69 83 GLY A C 1
ATOM 590 O O . GLY A 1 83 ? 9.585 -10.201 56.809 1.00 62.69 83 GLY A O 1
ATOM 591 N N . VAL A 1 84 ? 8.140 -8.596 56.195 1.00 52.97 84 VAL A N 1
ATOM 592 C CA . VAL A 1 84 ? 7.748 -8.029 57.507 1.00 52.97 84 VAL A CA 1
ATOM 593 C C . VAL A 1 84 ? 6.752 -6.879 57.288 1.00 52.97 84 VAL A C 1
ATOM 595 O O . VAL A 1 84 ? 7.090 -5.868 56.685 1.00 52.97 84 VAL A O 1
ATOM 598 N N . GLY A 1 85 ? 5.527 -7.012 57.806 1.00 48.41 85 GLY A N 1
ATOM 599 C CA . GLY A 1 85 ? 4.558 -5.911 57.890 1.00 48.41 85 GLY A CA 1
ATOM 600 C C . GLY A 1 85 ? 3.162 -6.286 57.402 1.00 48.41 85 GLY A C 1
ATOM 601 O O . GLY A 1 85 ? 2.923 -6.456 56.215 1.00 48.41 85 GLY A O 1
ATOM 602 N N . THR A 1 86 ? 2.237 -6.419 58.346 1.00 52.00 86 THR A N 1
ATOM 603 C CA . THR A 1 86 ? 0.789 -6.596 58.155 1.00 52.00 86 THR A CA 1
ATOM 604 C C . THR A 1 86 ? 0.189 -5.666 57.086 1.00 52.00 86 THR A C 1
ATOM 606 O O . THR A 1 86 ? 0.645 -4.528 56.969 1.00 52.00 86 THR A O 1
ATOM 609 N N . PRO A 1 87 ? -0.883 -6.071 56.376 1.00 45.84 87 PRO A N 1
ATOM 610 C CA . PRO A 1 87 ? -1.542 -5.214 55.398 1.00 45.84 87 PRO A CA 1
ATOM 611 C C . PRO A 1 87 ? -2.220 -4.034 56.106 1.00 45.84 87 PRO A C 1
ATOM 613 O O . PRO A 1 87 ? -3.305 -4.168 56.667 1.00 45.84 87 PRO A O 1
ATOM 616 N N . ALA A 1 88 ? -1.596 -2.858 56.068 1.00 53.34 88 ALA A N 1
ATOM 617 C CA . ALA A 1 88 ? -2.349 -1.619 56.159 1.00 53.34 88 ALA A CA 1
ATOM 618 C C . ALA A 1 88 ? -3.055 -1.459 54.811 1.00 53.34 88 ALA A C 1
ATOM 620 O O . ALA A 1 88 ? -2.399 -1.265 53.788 1.00 53.34 88 ALA A O 1
ATOM 621 N N . ALA A 1 89 ? -4.381 -1.614 54.797 1.00 60.09 89 ALA A N 1
ATOM 622 C CA . ALA A 1 89 ? -5.182 -1.287 53.627 1.00 60.09 89 ALA A CA 1
ATOM 623 C C . ALA A 1 89 ? -4.799 0.130 53.155 1.00 60.09 89 ALA A C 1
ATOM 625 O O . ALA A 1 89 ? -4.839 1.059 53.970 1.00 60.09 89 ALA A O 1
ATOM 626 N N . PRO A 1 90 ? -4.402 0.324 51.886 1.00 50.78 90 PRO A N 1
ATOM 627 C CA . PRO A 1 90 ? -4.212 1.660 51.351 1.00 50.78 90 PRO A CA 1
ATOM 628 C C . PRO A 1 90 ? -5.543 2.406 51.473 1.00 50.78 90 PRO A C 1
ATOM 630 O O . PRO A 1 90 ? -6.592 1.859 51.129 1.00 50.78 90 PRO A O 1
ATOM 633 N N . ALA A 1 91 ? -5.513 3.630 52.003 1.00 59.34 91 ALA A N 1
ATOM 634 C CA . ALA A 1 91 ? -6.686 4.495 52.052 1.00 59.34 91 ALA A CA 1
ATOM 635 C C . ALA A 1 91 ? -7.351 4.549 50.662 1.00 59.34 91 ALA A C 1
ATOM 637 O O . ALA A 1 91 ? -6.621 4.565 49.664 1.00 59.34 91 ALA A O 1
ATOM 638 N N . PRO A 1 92 ? -8.694 4.586 50.563 1.00 53.12 92 PRO A N 1
ATOM 639 C CA . PRO A 1 92 ? -9.351 4.811 49.284 1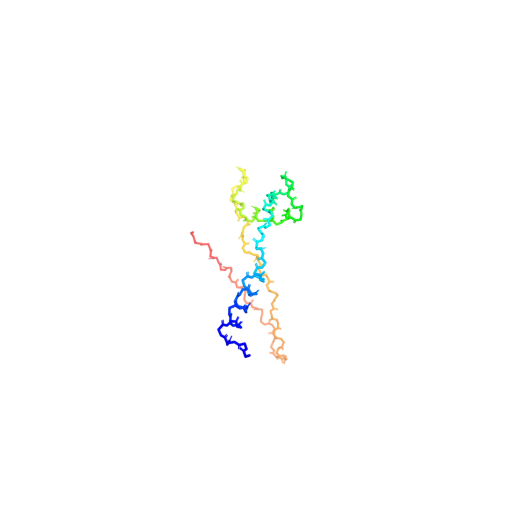.00 53.12 92 PRO A CA 1
ATOM 640 C C . PRO A 1 92 ? -8.798 6.111 48.699 1.00 53.12 92 PRO A C 1
ATOM 642 O O . PRO A 1 92 ? -8.997 7.190 49.257 1.00 53.12 92 PRO A O 1
ATOM 645 N N . GLN A 1 93 ? -8.035 5.995 47.612 1.00 52.94 93 GLN A N 1
ATOM 646 C CA . GLN A 1 93 ? -7.558 7.150 46.874 1.00 52.94 93 GLN A CA 1
ATOM 647 C C . GLN A 1 93 ? -8.804 7.827 46.315 1.00 52.94 93 GLN A C 1
ATOM 649 O O . GLN A 1 93 ? -9.531 7.247 45.510 1.00 52.94 93 GLN A O 1
ATOM 654 N N . SER A 1 94 ? -9.096 9.019 46.836 1.00 49.78 94 SER A N 1
ATOM 655 C CA . SER A 1 94 ? -10.179 9.872 46.369 1.00 49.78 94 SER A CA 1
ATOM 656 C C . SER A 1 94 ? -10.133 9.933 44.850 1.00 49.78 94 SER A C 1
ATOM 658 O O . SER A 1 94 ? -9.080 10.251 44.293 1.00 49.78 94 SER A O 1
ATOM 660 N N . ALA A 1 95 ? -11.261 9.639 44.203 1.00 52.28 95 ALA A N 1
ATOM 661 C CA . ALA A 1 95 ? -11.461 9.901 42.790 1.00 52.28 95 ALA A CA 1
ATOM 662 C C . ALA A 1 95 ? -10.927 11.304 42.480 1.00 52.28 95 ALA A C 1
ATOM 664 O O . ALA A 1 95 ? -11.473 12.296 42.966 1.00 52.28 95 ALA A O 1
ATOM 665 N N . ASN A 1 96 ? -9.823 11.389 41.735 1.00 48.31 96 ASN A N 1
ATOM 666 C CA . ASN A 1 96 ? -9.343 12.667 41.243 1.00 48.31 96 ASN A CA 1
ATOM 667 C C . ASN A 1 96 ? -10.325 13.107 40.158 1.00 48.31 96 ASN A C 1
ATOM 669 O O . ASN A 1 96 ? -10.182 12.763 38.985 1.00 48.31 96 ASN A O 1
ATOM 673 N N . SER A 1 97 ? -11.370 13.814 40.578 1.00 56.16 97 SER A N 1
ATOM 674 C CA . SER A 1 97 ? -12.272 14.530 39.697 1.00 56.16 97 SER A CA 1
ATOM 675 C C . SER A 1 97 ? -11.459 15.574 38.938 1.00 56.16 97 SER A C 1
ATOM 677 O O . SER A 1 97 ? -11.248 16.679 39.430 1.00 56.16 97 SER A O 1
ATOM 679 N N . THR A 1 98 ? -11.015 15.248 37.728 1.00 51.41 98 THR A N 1
ATOM 680 C CA . THR A 1 98 ? -10.644 16.280 36.753 1.00 51.41 98 THR A CA 1
ATOM 681 C C . THR A 1 98 ? -11.778 16.399 35.744 1.00 51.41 98 THR A C 1
ATOM 683 O O . THR A 1 98 ? -11.644 16.083 34.570 1.00 51.41 98 THR A O 1
ATOM 686 N N . GLY A 1 99 ? -12.942 16.806 36.253 1.00 53.72 99 GLY A N 1
ATOM 687 C CA . GLY A 1 99 ? -13.920 17.539 35.465 1.00 53.72 99 GLY A CA 1
ATOM 688 C C . GLY A 1 99 ? -13.592 19.020 35.612 1.00 53.72 99 GLY A C 1
ATOM 689 O O . GLY A 1 99 ? -13.783 19.587 36.688 1.00 53.72 99 GLY A O 1
ATOM 690 N N . SER A 1 100 ? -13.051 19.638 34.567 1.00 47.69 100 SER A N 1
ATOM 691 C CA . SER A 1 100 ? -12.986 21.096 34.453 1.00 47.69 100 SER A CA 1
ATOM 692 C C . SER A 1 100 ? -12.802 21.511 32.998 1.00 47.69 100 SER A C 1
ATOM 694 O O . SER A 1 100 ? -11.722 21.332 32.446 1.00 47.69 100 SER A O 1
ATOM 696 N N . ASN A 1 101 ? -13.904 22.077 32.490 1.00 44.09 101 ASN A N 1
ATOM 697 C CA . ASN A 1 101 ? -14.147 22.866 31.275 1.00 44.09 101 ASN A CA 1
ATOM 698 C C . ASN A 1 101 ? -13.742 22.296 29.915 1.00 44.09 101 ASN A C 1
ATOM 700 O O . ASN A 1 101 ? -12.537 22.282 29.593 1.00 44.09 101 ASN A O 1
#

Mean predicted aligned error: 19.64 Å

Foldseek 3Di:
DDDVVNVVVVVVVVVVVPPDDPDDDDDDDADCDVVVVHDPVCPVVVVVVCLLPDPDDDPPDDDDPPPPDPPDDDDDDDDCPPDDDDDPDDDPDPPPPPPDD

Solvent-accessible surface area (backbone atoms only — not comparable to full-atom values): 7252 Å² total; per-residue (Å²): 133,86,55,70,70,60,54,53,52,52,52,54,54,53,52,63,69,63,60,66,85,85,73,82,76,86,86,76,90,71,50,72,49,39,93,74,73,19,56,64,82,46,46,64,58,57,52,52,5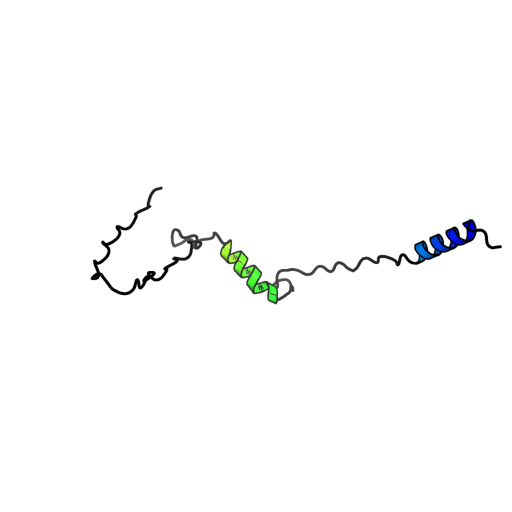4,51,56,75,65,55,77,84,68,66,99,84,58,88,82,76,78,90,72,73,76,78,86,81,81,72,76,83,85,78,77,85,78,75,84,87,80,79,88,73,76,77,73,83,75,72,81,80,78,81,82,79,134

Organism: NCBI:txid412755

InterPro domains:
  IPR018893 Type VIII secretion system, CsgF [PF10614] (13-56)

Radius of gyration: 35.33 Å; Cα contacts (8 Å, |Δi|>4): 27; chains: 1; bounding box: 83×34×91 Å

pLDDT: mean 75.75, std 15.68, range [44.09, 96.75]

Sequence (101 aa):
MFSARRFLGLITAALLTSAGAATAGDLIYQPINPGFGGFSDNFGYLIGTAQIQNQHLPESEGGGGGGGAPDINFPPIVIDLGGVGTPAAPAPQSANSTGSN